Protein AF-A0A950NNN4-F1 (afdb_monomer)

Foldseek 3Di:
DDDCPDDDDPVLVVVLVVLVVQLVVLVVQLVVCVVVVPPVSNVVSVVSSVVSVVVNVVSCVVVVVDDPPPPDPDDD

Mean predicted aligned error: 8.8 Å

Solvent-accessible surface area (backbone atoms only — not comparable to full-atom values): 4477 Å² total; per-residue (Å²): 134,82,81,83,71,84,86,77,56,71,68,56,53,54,51,50,48,56,41,49,57,52,30,52,54,30,43,53,53,26,51,49,24,57,75,73,63,37,64,74,54,24,59,52,31,48,51,52,26,49,53,38,49,52,52,43,51,54,50,36,41,77,69,61,71,48,65,78,66,92,73,74,89,72,78,131

pLDDT: mean 83.7, std 17.77, range [39.22, 97.56]

Radius of gyration: 16.96 Å; Cα contacts (8 Å, |Δi|>4): 36; chains: 1; bounding box: 50×15×44 Å

Sequence (76 aa):
MGEKNGVFDESFLLKYRQLLDAEDTAFDELEHAYEDGDRSHFENDLSEWRSVVERRLAFLERHGVMSSMPGLTSFT

Nearest PDB structures (foldseek):
  4b6x-assembly2_B  TM=9.011E-01  e=1.636E-01  Pseudomonas syringae pv. pisi
  4b6x-assembly1_A  TM=8.534E-01  e=1.975E-01  Pseudomonas syringae pv. pisi
  8ftm-assembly2_B  TM=7.696E-01  e=5.057E-01  Thermochaetoides thermophila DSM 1495
  1rop-assembly1_A-2  TM=9.149E-01  e=2.581E+00  Escherichia coli
  6cnn-assembly1_A  TM=8.114E-01  e=9.043E+00  Homo sapiens

Structure (mmCIF, N/CA/C/O backbone):
data_AF-A0A950NNN4-F1
#
_entry.id   AF-A0A950NNN4-F1
#
loop_
_atom_site.group_PDB
_atom_site.id
_atom_site.type_symbol
_atom_site.label_atom_id
_atom_site.label_alt_id
_atom_site.label_comp_id
_atom_site.label_asym_id
_atom_site.label_entity_id
_atom_site.label_seq_id
_atom_site.pdbx_PDB_ins_code
_atom_site.Cartn_x
_atom_site.Cartn_y
_atom_site.Cartn_z
_atom_site.occupancy
_atom_site.B_iso_or_equiv
_atom_site.auth_seq_id
_atom_site.auth_comp_id
_atom_site.auth_asym_id
_atom_site.auth_atom_id
_atom_site.pdbx_PDB_model_num
ATOM 1 N N . MET A 1 1 ? -30.338 -2.691 23.588 1.00 39.22 1 MET A N 1
ATOM 2 C CA . MET A 1 1 ? -28.938 -2.549 24.041 1.00 39.22 1 MET A CA 1
ATOM 3 C C . MET A 1 1 ? -28.153 -3.669 23.388 1.00 39.22 1 MET A C 1
ATOM 5 O O . MET A 1 1 ? -28.267 -4.797 23.837 1.00 39.22 1 MET A O 1
ATOM 9 N N . GLY A 1 2 ? -27.508 -3.388 22.253 1.00 44.84 2 GLY A N 1
ATOM 10 C CA . GLY A 1 2 ? -26.731 -4.386 21.518 1.00 44.84 2 GLY A CA 1
ATOM 11 C C . GLY A 1 2 ? -25.430 -4.670 22.255 1.00 44.84 2 GLY A C 1
ATOM 12 O O . GLY A 1 2 ? -24.716 -3.738 22.629 1.00 44.84 2 GLY A O 1
ATOM 13 N N . GLU A 1 3 ? -25.176 -5.944 22.516 1.00 43.44 3 GLU A N 1
ATOM 14 C CA . GLU A 1 3 ? -23.964 -6.436 23.152 1.00 43.44 3 GLU A CA 1
ATOM 15 C C . GLU A 1 3 ? -22.743 -5.974 22.348 1.00 43.44 3 GLU A C 1
ATOM 17 O O . GLU A 1 3 ? -22.574 -6.325 21.182 1.00 43.44 3 GLU A O 1
ATOM 22 N N . LYS A 1 4 ? -21.882 -5.166 22.973 1.00 52.38 4 LYS A N 1
ATOM 23 C CA . LYS A 1 4 ? -20.543 -4.856 22.464 1.00 52.38 4 LYS A CA 1
ATOM 24 C C . LYS A 1 4 ? -19.660 -6.082 22.690 1.00 52.38 4 LYS A C 1
ATOM 26 O O . LYS A 1 4 ? -18.780 -6.058 23.547 1.00 52.38 4 LYS A O 1
ATOM 31 N N . ASN A 1 5 ? -19.941 -7.174 21.983 1.00 52.09 5 ASN A N 1
ATOM 32 C CA . ASN A 1 5 ? -19.002 -8.282 21.904 1.00 52.09 5 ASN A CA 1
ATOM 33 C C . ASN A 1 5 ? -17.765 -7.736 21.194 1.00 52.09 5 ASN A C 1
ATOM 35 O O . ASN A 1 5 ? -17.843 -7.295 20.049 1.00 52.09 5 ASN A O 1
ATOM 39 N N . GLY A 1 6 ? -16.660 -7.640 21.931 1.00 64.25 6 GLY A N 1
ATOM 40 C CA . GLY A 1 6 ? -15.415 -7.104 21.409 1.00 64.25 6 GLY A CA 1
ATOM 41 C C . GLY A 1 6 ? -15.029 -7.817 20.117 1.00 64.25 6 GLY A C 1
ATOM 42 O O . GLY A 1 6 ? -15.103 -9.038 20.040 1.00 64.25 6 GLY A O 1
ATOM 43 N N . VAL A 1 7 ? -14.653 -7.043 19.101 1.00 65.81 7 VAL A N 1
ATOM 44 C CA . VAL A 1 7 ? -13.314 -7.100 18.496 1.00 65.81 7 VAL A CA 1
ATOM 45 C C . VAL A 1 7 ? -13.202 -6.044 17.385 1.00 65.81 7 VAL A C 1
ATOM 47 O O . VAL A 1 7 ? -12.241 -5.298 17.429 1.00 65.81 7 VAL A O 1
ATOM 50 N N . PHE A 1 8 ? -14.196 -5.816 16.519 1.00 71.62 8 PHE A N 1
ATOM 51 C CA . PHE A 1 8 ? -14.256 -4.647 15.613 1.00 71.62 8 PHE A CA 1
ATOM 52 C C . PHE A 1 8 ? -15.710 -4.348 15.206 1.00 71.62 8 PHE A C 1
ATOM 54 O O . PHE A 1 8 ? -16.523 -5.268 15.166 1.00 71.62 8 PHE A O 1
ATOM 61 N N . ASP A 1 9 ? -16.056 -3.085 14.920 1.00 85.75 9 ASP A N 1
ATOM 62 C CA . ASP A 1 9 ? -17.394 -2.713 14.420 1.00 85.75 9 ASP A CA 1
ATOM 63 C C . ASP A 1 9 ? -17.531 -2.939 12.897 1.00 85.75 9 ASP A C 1
ATOM 65 O O . ASP A 1 9 ? -16.539 -3.060 12.177 1.00 85.75 9 ASP A O 1
ATOM 69 N N . GLU A 1 10 ? -18.765 -2.993 12.392 1.00 88.56 10 GLU A N 1
ATOM 70 C CA . GLU A 1 10 ? -19.056 -3.164 10.960 1.00 88.56 10 GLU A CA 1
ATOM 71 C C . GLU A 1 10 ? -18.445 -2.044 10.101 1.00 88.56 10 GLU A C 1
ATOM 73 O O . GLU A 1 10 ? -17.904 -2.306 9.025 1.00 88.56 10 GLU A O 1
ATOM 78 N N . SER A 1 11 ? -18.449 -0.807 10.601 1.00 87.88 11 SER A N 1
ATOM 79 C CA . SER A 1 11 ? -17.859 0.350 9.920 1.00 87.88 11 SER A CA 1
ATOM 80 C C . SER A 1 11 ? -16.345 0.198 9.765 1.00 87.88 11 SER A C 1
ATOM 82 O O . SER A 1 11 ? -15.798 0.514 8.705 1.00 87.88 11 SER A O 1
ATOM 84 N N . PHE A 1 12 ? -15.664 -0.326 10.789 1.00 90.81 12 PHE A N 1
ATOM 85 C CA . PHE A 1 12 ? -14.251 -0.689 10.708 1.00 90.81 12 PHE A CA 1
ATOM 86 C C . PHE A 1 12 ? -14.003 -1.735 9.616 1.00 90.81 12 PHE A C 1
ATOM 88 O O . PHE A 1 12 ? -13.131 -1.529 8.772 1.00 90.81 12 PHE A O 1
ATOM 95 N N . LEU A 1 13 ? -14.771 -2.830 9.600 1.00 92.31 13 LEU A N 1
ATOM 96 C CA . LEU A 1 13 ? -14.588 -3.915 8.626 1.00 92.31 13 LEU A CA 1
ATOM 97 C C . LEU A 1 13 ? -14.840 -3.441 7.192 1.00 92.31 13 LEU A C 1
ATOM 99 O O . LEU A 1 13 ? -14.070 -3.770 6.289 1.00 92.31 13 LEU A O 1
ATOM 103 N N . LEU A 1 14 ? -15.873 -2.621 6.986 1.00 94.62 14 LEU A N 1
ATOM 104 C CA . LEU A 1 14 ? -16.171 -2.025 5.689 1.00 94.62 14 LEU A CA 1
ATOM 105 C C . LEU A 1 14 ? -15.029 -1.120 5.223 1.00 94.62 14 LEU A C 1
ATOM 107 O O . LEU A 1 14 ? -14.587 -1.215 4.077 1.00 94.62 14 LEU A O 1
ATOM 111 N N . LYS A 1 15 ? -14.522 -0.256 6.111 1.00 94.44 15 LYS A N 1
ATOM 112 C CA . LYS A 1 15 ? -13.430 0.653 5.765 1.00 94.44 15 LYS A CA 1
ATOM 113 C C . LYS A 1 15 ? -12.132 -0.096 5.490 1.00 94.44 15 LYS A C 1
ATOM 115 O O . LYS A 1 15 ? -11.411 0.267 4.565 1.00 94.44 15 LYS A O 1
ATOM 120 N N . TYR A 1 16 ? -11.851 -1.141 6.263 1.00 94.50 16 TYR A N 1
ATOM 121 C CA . TYR A 1 16 ? -10.699 -2.001 6.042 1.00 94.50 16 TYR A CA 1
ATOM 122 C C . TYR A 1 16 ? -10.773 -2.702 4.684 1.00 94.50 16 TYR A C 1
ATOM 124 O O . TYR A 1 16 ? -9.801 -2.676 3.935 1.00 94.50 16 TYR A O 1
ATOM 132 N N . ARG A 1 17 ? -11.943 -3.239 4.320 1.00 95.69 17 ARG A N 1
ATOM 133 C CA . ARG A 1 17 ? -12.162 -3.854 3.007 1.00 95.69 17 ARG A CA 1
ATOM 134 C C . ARG A 1 17 ? -11.928 -2.874 1.860 1.00 95.69 17 ARG A C 1
ATOM 136 O O . ARG A 1 17 ? -11.185 -3.195 0.950 1.00 95.69 17 ARG A O 1
ATOM 143 N N . GLN A 1 18 ? -12.467 -1.660 1.949 1.00 97.19 18 GLN A N 1
ATOM 144 C CA . GLN A 1 18 ? -12.230 -0.623 0.935 1.00 97.19 18 GLN A CA 1
ATOM 145 C C . GLN A 1 18 ? -10.745 -0.279 0.760 1.00 97.19 18 GLN A C 1
ATOM 147 O O . GLN A 1 18 ? -10.328 0.101 -0.328 1.00 97.19 18 GLN A O 1
ATOM 152 N N . LEU A 1 19 ? -9.956 -0.353 1.836 1.00 96.25 19 LEU A N 1
ATOM 153 C CA . LEU A 1 19 ? -8.514 -0.119 1.770 1.00 96.25 19 LEU A CA 1
ATOM 154 C C . LEU A 1 19 ? -7.782 -1.288 1.105 1.00 96.25 19 LEU A C 1
ATOM 156 O O . LEU A 1 19 ? -6.831 -1.038 0.378 1.00 96.25 19 LEU A O 1
ATOM 160 N N . LEU A 1 20 ? -8.231 -2.526 1.332 1.00 96.62 20 LEU A N 1
ATOM 161 C CA . LEU A 1 20 ? -7.698 -3.703 0.644 1.00 96.62 20 LEU A CA 1
ATOM 162 C C . LEU A 1 20 ? -8.039 -3.685 -0.847 1.00 96.62 20 LEU A C 1
ATOM 164 O O . LEU A 1 20 ? -7.139 -3.845 -1.655 1.00 96.62 20 LEU A O 1
ATOM 168 N N . ASP A 1 21 ? -9.294 -3.408 -1.207 1.00 97.56 21 ASP A N 1
ATOM 169 C CA . ASP A 1 21 ? -9.719 -3.340 -2.612 1.00 97.56 21 ASP A CA 1
ATOM 170 C C . ASP A 1 21 ? -8.930 -2.254 -3.379 1.00 97.56 21 ASP A C 1
ATOM 172 O O . ASP A 1 21 ? -8.548 -2.435 -4.533 1.00 97.56 21 ASP A O 1
ATOM 176 N N . ALA A 1 22 ? -8.642 -1.123 -2.722 1.00 96.75 22 ALA A N 1
ATOM 177 C CA . ALA A 1 22 ? -7.823 -0.059 -3.299 1.00 96.75 22 ALA A CA 1
ATOM 178 C C . ALA A 1 22 ? -6.342 -0.447 -3.443 1.00 96.75 22 ALA A C 1
ATOM 180 O O . ALA A 1 22 ? -5.676 0.056 -4.344 1.00 96.75 22 ALA A O 1
ATOM 181 N N . GLU A 1 23 ? -5.812 -1.274 -2.539 1.00 97.31 23 GLU A N 1
ATOM 182 C CA . GLU A 1 23 ? -4.429 -1.760 -2.616 1.00 97.31 23 GLU A CA 1
ATOM 183 C C . GLU A 1 23 ? -4.278 -2.757 -3.754 1.00 97.31 23 GLU A C 1
ATOM 185 O O . GLU A 1 23 ? -3.329 -2.632 -4.517 1.00 97.31 23 GLU A O 1
ATOM 190 N N . ASP A 1 24 ? -5.237 -3.675 -3.882 1.00 97.44 24 ASP A N 1
ATOM 191 C CA . ASP A 1 24 ? -5.317 -4.676 -4.950 1.00 97.44 24 ASP A CA 1
ATOM 192 C C . ASP A 1 24 ? -5.356 -3.990 -6.321 1.00 97.44 24 ASP A C 1
ATOM 194 O O . ASP A 1 24 ? -4.498 -4.224 -7.160 1.00 97.44 24 ASP A O 1
ATOM 198 N N . THR A 1 25 ? -6.246 -3.002 -6.484 1.00 97.25 25 THR A N 1
ATOM 199 C CA . THR A 1 25 ? -6.342 -2.226 -7.734 1.00 97.25 25 THR A CA 1
ATOM 200 C C . THR A 1 25 ? -5.034 -1.502 -8.065 1.00 97.25 25 THR A C 1
ATOM 202 O O . THR A 1 25 ? -4.589 -1.515 -9.204 1.00 97.2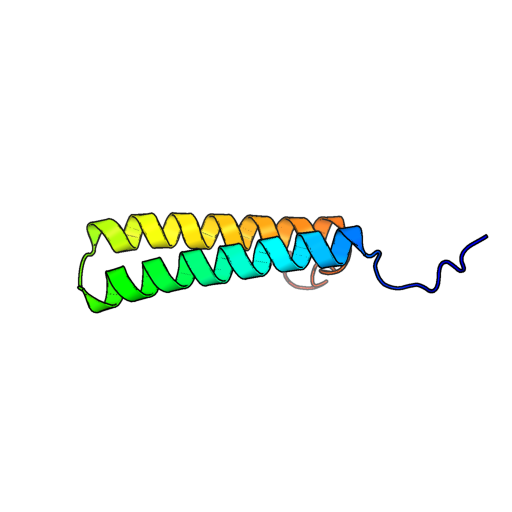5 25 THR A O 1
ATOM 205 N N . ALA A 1 26 ? -4.406 -0.848 -7.081 1.00 95.81 26 ALA A N 1
ATOM 206 C CA . ALA A 1 26 ? -3.148 -0.138 -7.317 1.00 95.81 26 ALA A CA 1
ATOM 207 C C . ALA A 1 26 ? -1.980 -1.095 -7.608 1.00 95.81 26 ALA A C 1
ATOM 209 O O . ALA A 1 26 ? -1.030 -0.719 -8.290 1.00 95.81 26 ALA A O 1
ATOM 210 N N . PHE A 1 27 ? -2.034 -2.312 -7.067 1.00 95.81 27 PHE A N 1
ATOM 211 C CA . PHE A 1 27 ? -1.040 -3.341 -7.321 1.00 95.81 27 PHE A CA 1
ATOM 212 C C . PHE A 1 27 ? -1.198 -3.947 -8.719 1.00 95.81 27 PHE A C 1
ATOM 214 O O . PHE A 1 27 ? -0.191 -4.098 -9.399 1.00 95.81 27 PHE A O 1
ATOM 221 N N . ASP A 1 28 ? -2.427 -4.188 -9.181 1.00 97.12 28 ASP A N 1
ATOM 222 C CA . ASP A 1 28 ? -2.701 -4.658 -10.546 1.00 97.12 28 ASP A CA 1
ATOM 223 C C . ASP A 1 28 ? -2.143 -3.686 -11.604 1.00 97.12 28 ASP A C 1
ATOM 225 O O . ASP A 1 28 ? -1.487 -4.102 -12.557 1.00 97.12 28 ASP A O 1
ATOM 229 N N . GLU A 1 29 ? -2.344 -2.374 -11.427 1.00 93.81 29 GLU A N 1
ATOM 230 C CA . GLU A 1 29 ? -1.796 -1.363 -12.348 1.00 93.81 29 GLU A CA 1
ATOM 231 C C . GLU A 1 29 ? -0.257 -1.327 -12.312 1.00 93.81 29 GLU A C 1
ATOM 233 O O . GLU A 1 29 ? 0.398 -1.240 -13.352 1.00 93.81 29 GLU A O 1
ATOM 238 N N . LEU A 1 30 ? 0.338 -1.475 -11.122 1.00 94.88 30 LEU A N 1
ATOM 239 C CA . LEU A 1 30 ? 1.788 -1.592 -10.967 1.00 94.88 30 LEU A CA 1
ATOM 240 C C . LEU A 1 30 ? 2.344 -2.851 -11.655 1.00 94.88 30 LEU A C 1
ATOM 242 O O . LEU A 1 30 ? 3.415 -2.788 -12.268 1.00 94.88 30 LEU A O 1
ATOM 246 N N . GLU A 1 31 ? 1.647 -3.986 -11.545 1.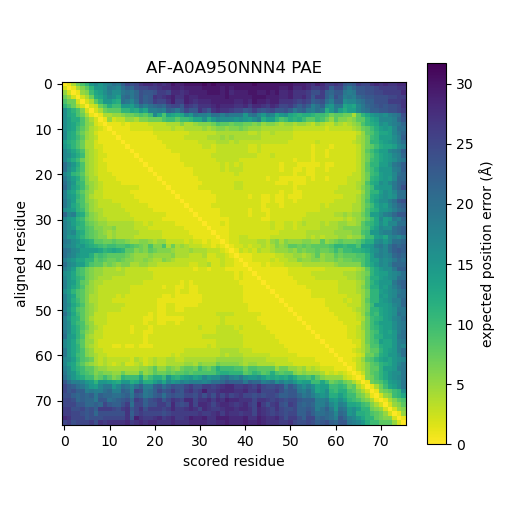00 96.88 31 GLU A N 1
ATOM 247 C CA . GLU A 1 31 ? 2.010 -5.230 -12.228 1.00 96.88 31 GLU A CA 1
ATOM 248 C C . GLU A 1 31 ? 1.939 -5.056 -13.744 1.00 96.88 31 GLU A C 1
ATOM 250 O O . GLU A 1 31 ? 2.914 -5.379 -14.423 1.00 96.88 31 GLU A O 1
ATOM 255 N N . HIS A 1 32 ? 0.874 -4.449 -14.273 1.00 94.81 32 HIS A N 1
ATOM 256 C CA . HIS A 1 32 ? 0.777 -4.151 -15.703 1.00 94.81 32 HIS A CA 1
ATOM 257 C C . HIS A 1 32 ? 1.935 -3.272 -16.194 1.00 94.81 32 HIS A C 1
ATOM 259 O O . HIS A 1 32 ? 2.581 -3.606 -17.187 1.00 94.81 32 HIS A O 1
ATOM 265 N N . ALA A 1 33 ? 2.268 -2.190 -15.482 1.0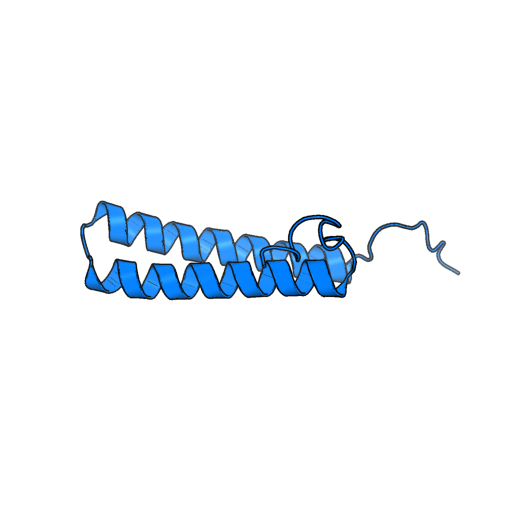0 92.00 33 ALA A N 1
ATOM 266 C CA . ALA A 1 33 ? 3.383 -1.322 -15.866 1.00 92.00 33 ALA A CA 1
ATOM 267 C C . ALA A 1 33 ? 4.736 -2.056 -15.851 1.00 92.00 33 ALA A C 1
ATOM 269 O O . ALA A 1 33 ? 5.614 -1.788 -16.681 1.00 92.00 33 ALA A O 1
ATOM 270 N N . TYR A 1 34 ? 4.914 -3.002 -14.923 1.00 92.44 34 TYR A N 1
ATOM 271 C CA . TYR A 1 34 ? 6.092 -3.864 -14.884 1.00 92.44 34 TYR A CA 1
ATOM 272 C C . TYR A 1 34 ? 6.132 -4.847 -16.064 1.00 92.44 34 TYR A C 1
ATOM 274 O O . TYR A 1 34 ? 7.184 -4.996 -16.692 1.00 92.44 34 TYR A O 1
ATOM 2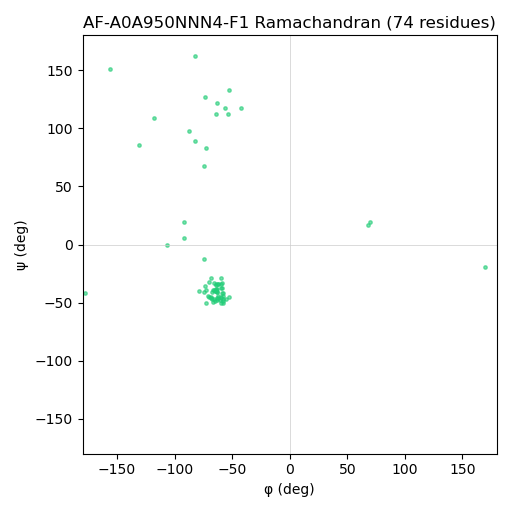82 N N . GLU A 1 35 ? 5.007 -5.490 -16.382 1.00 95.19 35 GLU A N 1
ATOM 283 C CA . GLU A 1 35 ? 4.877 -6.444 -17.490 1.00 95.19 35 GLU A CA 1
ATOM 284 C C . GLU A 1 35 ? 5.084 -5.785 -18.861 1.00 95.19 35 GLU A C 1
ATOM 286 O O . GLU A 1 35 ? 5.784 -6.341 -19.713 1.00 95.19 35 GLU A O 1
ATOM 291 N N . ASP A 1 36 ? 4.565 -4.571 -19.047 1.00 93.38 36 ASP A N 1
ATOM 292 C CA . ASP A 1 36 ? 4.727 -3.776 -20.269 1.00 93.38 36 ASP A CA 1
ATOM 293 C C . ASP A 1 36 ? 6.132 -3.156 -20.402 1.00 93.38 36 ASP A C 1
ATOM 295 O O . ASP A 1 36 ? 6.516 -2.664 -21.470 1.00 93.38 36 ASP A O 1
ATOM 299 N N . GLY A 1 37 ? 6.933 -3.185 -19.330 1.00 93.12 37 GLY A N 1
ATOM 300 C CA . GLY A 1 37 ? 8.260 -2.574 -19.283 1.00 93.12 37 GLY A CA 1
ATOM 301 C C . GLY A 1 37 ? 8.231 -1.041 -19.291 1.00 93.12 37 GLY A C 1
ATOM 302 O O . GLY A 1 37 ? 9.247 -0.408 -19.610 1.00 93.12 37 GLY A O 1
ATOM 303 N N . ASP A 1 38 ? 7.097 -0.431 -18.938 1.00 92.94 38 ASP A N 1
ATOM 304 C CA . ASP A 1 38 ? 6.945 1.018 -18.862 1.00 92.94 38 ASP A CA 1
ATOM 305 C C . ASP A 1 38 ? 7.472 1.539 -17.526 1.00 92.94 38 ASP A C 1
ATOM 307 O O . ASP A 1 38 ? 6.766 1.691 -16.530 1.00 92.94 38 ASP A O 1
ATOM 311 N N . ARG A 1 39 ? 8.768 1.850 -17.515 1.00 88.50 39 ARG A N 1
ATOM 312 C CA . ARG A 1 39 ? 9.440 2.364 -16.320 1.00 88.50 39 ARG A CA 1
ATOM 313 C C . ARG A 1 39 ? 8.845 3.679 -15.808 1.00 88.50 39 ARG A C 1
ATOM 315 O O . ARG A 1 39 ? 8.880 3.923 -14.604 1.00 88.50 39 ARG A O 1
ATOM 322 N N . SER A 1 40 ? 8.363 4.545 -16.697 1.00 88.44 40 SER A N 1
ATOM 323 C CA . S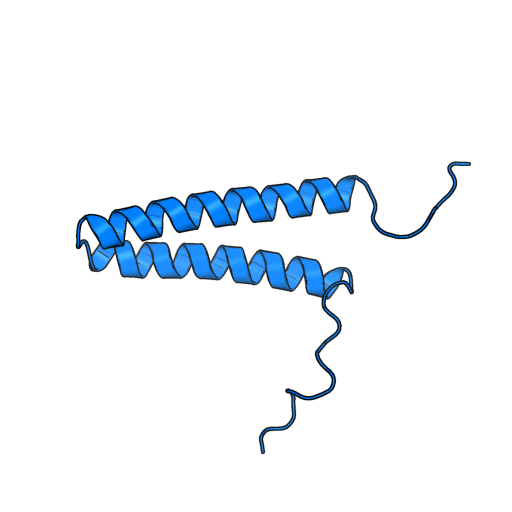ER A 1 40 ? 7.829 5.848 -16.297 1.00 88.44 40 SER A CA 1
ATOM 324 C C . SER A 1 40 ? 6.477 5.705 -15.608 1.00 88.44 40 SER A C 1
ATOM 326 O O . SER A 1 40 ? 6.240 6.393 -14.617 1.00 88.44 40 SER A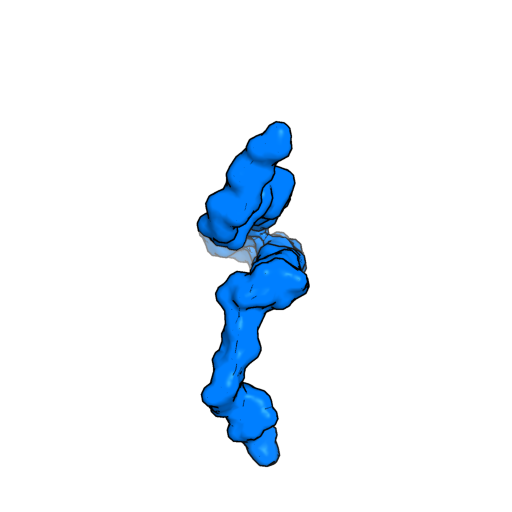 O 1
ATOM 328 N N . HIS A 1 41 ? 5.627 4.800 -16.091 1.00 90.94 41 HIS A N 1
ATOM 329 C CA . HIS A 1 41 ? 4.375 4.449 -15.424 1.00 90.94 41 HIS A CA 1
ATOM 330 C C . HIS A 1 41 ? 4.628 3.677 -14.129 1.00 90.94 41 HIS A C 1
ATOM 332 O O . HIS A 1 41 ? 4.153 4.097 -13.079 1.00 90.94 41 HIS A O 1
ATOM 338 N N . PHE A 1 42 ? 5.528 2.692 -14.152 1.00 92.81 42 PHE A N 1
ATOM 339 C CA . PHE A 1 42 ? 5.891 1.901 -12.977 1.00 92.81 42 PHE A CA 1
ATOM 340 C C . PHE A 1 42 ? 6.297 2.758 -11.769 1.00 92.81 42 PHE A C 1
ATOM 342 O O . PHE A 1 42 ? 5.869 2.499 -10.649 1.00 92.81 42 PHE A O 1
ATOM 349 N N . GLU A 1 43 ? 7.128 3.790 -11.959 1.00 94.19 43 GLU A N 1
ATOM 350 C CA . GLU A 1 43 ? 7.553 4.660 -10.852 1.00 94.19 43 GLU A CA 1
ATOM 351 C C . GLU A 1 43 ? 6.383 5.467 -10.253 1.00 94.19 43 GLU A C 1
ATOM 353 O O . GLU A 1 43 ? 6.357 5.698 -9.038 1.00 94.19 43 GLU A O 1
ATOM 358 N N . ASN A 1 44 ? 5.405 5.854 -11.078 1.00 94.19 44 ASN A N 1
ATOM 359 C CA . ASN A 1 44 ? 4.187 6.522 -10.622 1.00 94.19 44 ASN A CA 1
ATOM 360 C C . ASN A 1 44 ? 3.266 5.539 -9.892 1.00 94.19 44 ASN A C 1
ATOM 362 O O . ASN A 1 44 ? 2.899 5.800 -8.745 1.00 94.19 44 ASN A O 1
ATOM 366 N N . ASP A 1 45 ? 2.987 4.386 -10.494 1.00 93.75 45 ASP A N 1
ATOM 367 C CA . ASP A 1 45 ? 2.090 3.367 -9.942 1.00 93.75 45 ASP A CA 1
ATOM 368 C C . ASP A 1 45 ? 2.651 2.797 -8.629 1.00 93.75 45 ASP A C 1
ATOM 370 O O . ASP A 1 45 ? 1.923 2.574 -7.661 1.00 93.75 45 ASP A O 1
ATOM 374 N N . LEU A 1 46 ? 3.981 2.697 -8.512 1.00 95.00 46 LEU A N 1
ATOM 375 C CA . LEU A 1 46 ? 4.659 2.296 -7.278 1.00 95.00 46 LEU A CA 1
ATOM 376 C C . LEU A 1 46 ? 4.431 3.315 -6.154 1.00 95.00 46 LEU A C 1
ATOM 378 O O . LEU A 1 46 ? 4.284 2.948 -4.984 1.00 95.00 46 LEU A O 1
ATOM 382 N N . SER A 1 47 ? 4.428 4.606 -6.492 1.00 95.62 47 SER A N 1
ATOM 383 C CA . SER A 1 47 ? 4.129 5.682 -5.546 1.00 95.62 47 SER A CA 1
ATOM 384 C C . SER A 1 47 ? 2.666 5.636 -5.096 1.00 95.62 47 SER A C 1
ATOM 386 O O . SER A 1 47 ? 2.380 5.804 -3.905 1.00 95.62 47 SER A O 1
ATOM 388 N N . GLU A 1 48 ? 1.743 5.361 -6.020 1.00 95.38 48 GLU A N 1
ATOM 389 C CA . GLU A 1 48 ? 0.315 5.234 -5.726 1.00 95.38 48 GLU A CA 1
ATOM 390 C C . GLU A 1 48 ? 0.019 4.022 -4.840 1.00 95.38 48 GLU A C 1
ATOM 392 O O . GLU A 1 48 ? -0.594 4.180 -3.776 1.00 95.38 48 GLU A O 1
ATOM 397 N N . TRP A 1 49 ? 0.537 2.844 -5.199 1.00 96.81 49 TRP A N 1
ATOM 398 C CA . TRP A 1 49 ? 0.432 1.633 -4.387 1.00 96.81 49 TRP A CA 1
ATOM 399 C C . TRP A 1 49 ? 0.989 1.857 -2.978 1.00 96.81 49 TRP A C 1
ATOM 401 O O . TRP A 1 49 ? 0.302 1.596 -1.984 1.00 96.81 49 TRP A O 1
ATOM 411 N N . ARG A 1 50 ? 2.181 2.464 -2.857 1.00 96.62 50 ARG A N 1
ATOM 412 C CA . ARG A 1 50 ? 2.769 2.793 -1.548 1.00 96.62 50 ARG A CA 1
ATOM 413 C C . ARG A 1 50 ? 1.866 3.716 -0.727 1.00 96.62 50 ARG A C 1
ATOM 415 O O . ARG A 1 50 ? 1.680 3.477 0.465 1.00 96.62 50 ARG A O 1
ATOM 422 N N . SER A 1 51 ? 1.256 4.727 -1.344 1.00 96.44 51 SER A N 1
ATOM 423 C CA . SER A 1 51 ? 0.322 5.626 -0.655 1.00 96.44 51 SER A CA 1
ATOM 424 C C . SER A 1 51 ? -0.937 4.905 -0.152 1.00 96.44 51 SER A C 1
ATOM 426 O O . SER A 1 51 ? -1.484 5.249 0.902 1.00 96.44 51 SER A O 1
ATOM 428 N N . VAL A 1 52 ? -1.436 3.901 -0.880 1.00 95.56 52 VAL A N 1
ATOM 429 C CA . VAL A 1 52 ? -2.563 3.076 -0.416 1.00 95.56 52 VAL A CA 1
ATOM 430 C C . VAL A 1 52 ? -2.151 2.207 0.774 1.00 95.56 52 VAL A C 1
ATOM 432 O O . VAL A 1 52 ? -2.848 2.208 1.795 1.00 95.56 52 VAL A O 1
ATOM 435 N N . VAL A 1 53 ? -0.993 1.546 0.689 1.00 95.12 5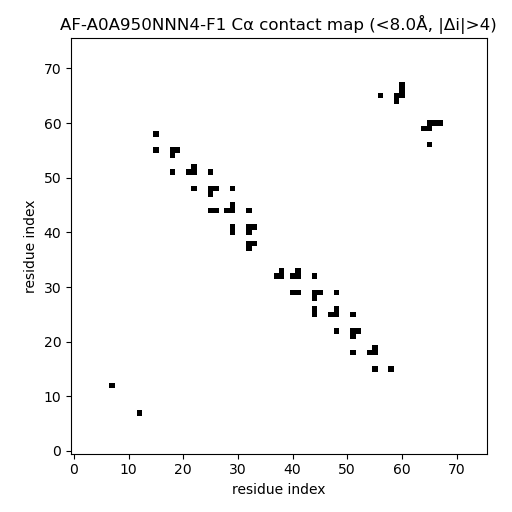3 VAL A N 1
ATOM 436 C CA . VAL A 1 53 ? -0.433 0.734 1.780 1.00 95.12 53 VAL A CA 1
ATOM 437 C C . VAL A 1 53 ? -0.242 1.583 3.039 1.00 95.12 53 VAL A C 1
ATOM 439 O O . VAL A 1 53 ? -0.718 1.210 4.111 1.00 95.12 53 VAL A O 1
ATOM 442 N N . GLU A 1 54 ? 0.364 2.768 2.929 1.00 95.94 54 GLU A N 1
ATOM 443 C CA . GLU A 1 54 ? 0.540 3.704 4.050 1.00 95.94 54 GLU A CA 1
ATOM 444 C C . GLU A 1 54 ? -0.800 4.097 4.689 1.00 95.94 54 GLU A C 1
ATOM 446 O O . GLU A 1 54 ? -0.932 4.112 5.917 1.00 95.94 54 GLU A O 1
ATOM 451 N N . ARG A 1 55 ? -1.837 4.354 3.879 1.00 95.31 55 ARG A N 1
ATOM 452 C CA . ARG A 1 55 ? -3.189 4.643 4.385 1.00 95.31 55 ARG A CA 1
ATOM 453 C C . ARG A 1 55 ? -3.793 3.455 5.130 1.00 95.31 55 ARG A C 1
ATOM 455 O O . ARG A 1 55 ? -4.445 3.673 6.158 1.00 95.31 55 ARG A O 1
ATOM 462 N N . ARG A 1 56 ? -3.583 2.226 4.647 1.00 95.06 56 ARG A N 1
ATOM 463 C CA . ARG A 1 56 ? -4.033 1.003 5.326 1.00 95.06 56 ARG A CA 1
ATOM 464 C C . ARG A 1 56 ? -3.308 0.802 6.651 1.00 95.06 56 ARG A C 1
ATOM 466 O O . ARG A 1 56 ? -3.971 0.587 7.665 1.00 95.06 56 ARG A O 1
ATOM 473 N N . LEU A 1 57 ? -1.985 0.939 6.670 1.00 93.31 57 LEU A N 1
ATOM 474 C CA . LEU A 1 57 ? -1.179 0.816 7.887 1.00 93.31 57 LEU A CA 1
ATOM 475 C C . LEU A 1 57 ? -1.583 1.865 8.928 1.00 93.31 57 LEU A C 1
ATOM 477 O O . LEU A 1 57 ? -1.885 1.514 10.065 1.00 93.31 57 LEU A O 1
ATOM 481 N N . ALA A 1 58 ? -1.713 3.131 8.527 1.00 92.56 58 ALA A N 1
ATOM 482 C CA . ALA A 1 58 ? -2.149 4.198 9.423 1.00 92.56 58 ALA A CA 1
ATOM 483 C C . ALA A 1 58 ? -3.577 3.968 9.953 1.00 92.56 58 ALA A C 1
ATOM 485 O O . ALA A 1 58 ? -3.896 4.343 11.081 1.00 92.56 58 ALA A O 1
ATOM 486 N N . PHE A 1 59 ? -4.470 3.372 9.153 1.00 92.44 59 PHE A N 1
ATOM 487 C CA . PHE A 1 59 ? -5.800 2.976 9.619 1.00 92.44 59 PHE A CA 1
ATOM 488 C C . PHE A 1 59 ? -5.713 1.888 10.696 1.00 92.44 59 PHE A C 1
ATOM 490 O O . PHE A 1 59 ? -6.302 2.047 11.764 1.00 92.44 59 PHE A O 1
ATOM 497 N N . LEU A 1 60 ? -4.935 0.832 10.463 1.00 90.88 60 LEU A N 1
ATOM 498 C CA . LEU A 1 60 ? -4.741 -0.251 11.430 1.00 90.88 60 LEU A CA 1
ATOM 499 C C . LEU A 1 60 ? -4.063 0.219 12.726 1.00 90.88 60 LEU A C 1
ATOM 501 O O . LEU A 1 60 ? -4.461 -0.210 13.810 1.00 90.88 60 LEU A O 1
ATOM 505 N N . GLU A 1 61 ? -3.089 1.123 12.631 1.00 90.19 61 GLU A N 1
ATOM 506 C CA . GLU A 1 61 ? -2.413 1.731 13.781 1.00 90.19 61 GLU A CA 1
ATOM 507 C C . GLU A 1 61 ? -3.384 2.562 14.633 1.00 90.19 61 GLU A C 1
ATO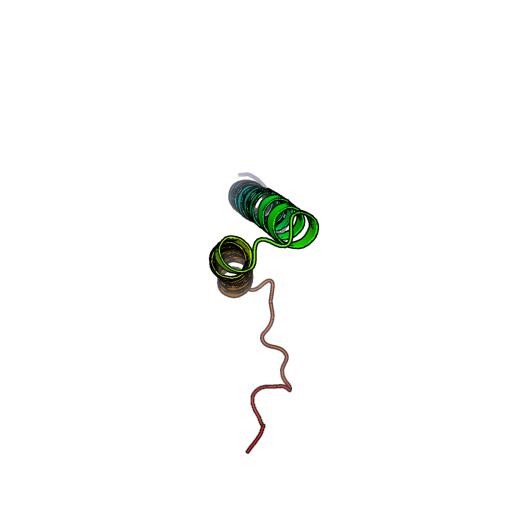M 509 O O . GLU A 1 61 ? -3.476 2.357 15.843 1.00 90.19 61 GLU A O 1
ATOM 514 N N . ARG A 1 62 ? -4.195 3.434 14.012 1.00 88.94 62 ARG A N 1
ATOM 515 C CA . ARG A 1 62 ? -5.206 4.241 14.728 1.00 88.94 62 ARG A CA 1
ATOM 516 C C . ARG A 1 62 ? -6.246 3.399 15.463 1.00 88.94 62 ARG A C 1
ATOM 518 O O . ARG A 1 62 ? -6.801 3.852 16.460 1.00 88.94 62 ARG A O 1
ATOM 525 N N . HIS A 1 63 ? -6.525 2.200 14.963 1.00 88.19 63 HIS A N 1
ATOM 526 C CA . HIS A 1 63 ? -7.465 1.263 15.574 1.00 88.19 63 HIS A CA 1
ATOM 527 C C . HIS A 1 63 ? -6.798 0.278 16.548 1.00 88.19 63 HIS A C 1
ATOM 529 O O . HIS A 1 63 ? -7.474 -0.610 17.063 1.00 88.19 63 HIS A O 1
ATOM 535 N N . GLY A 1 64 ? -5.498 0.435 16.826 1.00 84.62 64 GLY A N 1
ATOM 536 C CA . GLY A 1 64 ? -4.759 -0.400 17.776 1.00 84.62 64 GLY A CA 1
ATOM 537 C C . GLY A 1 64 ? -4.568 -1.848 17.317 1.00 84.62 64 GLY A C 1
ATOM 538 O O . GLY A 1 64 ? -4.265 -2.709 18.138 1.00 84.62 64 GLY A O 1
ATOM 539 N N . VAL A 1 65 ? -4.761 -2.127 16.023 1.00 83.38 65 VAL A N 1
ATOM 540 C CA . VAL A 1 65 ? -4.608 -3.470 15.434 1.00 83.38 65 VAL A CA 1
ATOM 541 C C . VAL A 1 65 ? -3.136 -3.786 15.215 1.00 83.38 65 VAL A C 1
ATOM 543 O O . VAL A 1 65 ? -2.676 -4.894 15.480 1.00 83.38 65 VAL A O 1
ATOM 546 N N . MET A 1 66 ? -2.385 -2.782 14.768 1.00 73.62 66 MET A N 1
ATOM 547 C CA . MET A 1 66 ? -0.933 -2.816 14.785 1.00 73.62 66 MET A CA 1
ATOM 548 C C . MET A 1 66 ? -0.470 -2.292 16.138 1.00 73.62 66 MET A C 1
ATOM 550 O O . MET A 1 66 ? -0.385 -1.087 16.360 1.00 73.62 66 MET A O 1
ATOM 554 N N . SER A 1 67 ? -0.166 -3.205 17.057 1.00 57.22 67 SER A N 1
ATOM 555 C CA . SER A 1 67 ? 0.697 -2.848 18.175 1.00 57.22 67 SER A CA 1
ATOM 556 C C . SER A 1 67 ? 2.046 -2.479 17.571 1.00 57.22 67 SER A C 1
ATOM 558 O O . SER A 1 67 ? 2.632 -3.304 16.866 1.00 57.22 67 SER A O 1
ATOM 560 N N . SER A 1 68 ? 2.528 -1.257 17.824 1.00 51.50 68 SER A N 1
ATOM 561 C CA . SER A 1 68 ? 3.938 -0.918 17.615 1.00 51.50 68 SER A CA 1
ATOM 562 C C . SER A 1 68 ? 4.754 -2.092 18.140 1.00 51.50 68 SER A C 1
ATOM 564 O O . SER A 1 68 ? 4.596 -2.473 19.303 1.00 51.50 68 SER A O 1
ATOM 566 N N . MET A 1 69 ? 5.500 -2.752 17.255 1.00 48.50 69 MET A N 1
ATOM 567 C CA . MET A 1 69 ? 6.382 -3.853 17.619 1.00 48.50 69 MET A CA 1
ATOM 568 C C . MET A 1 69 ? 7.2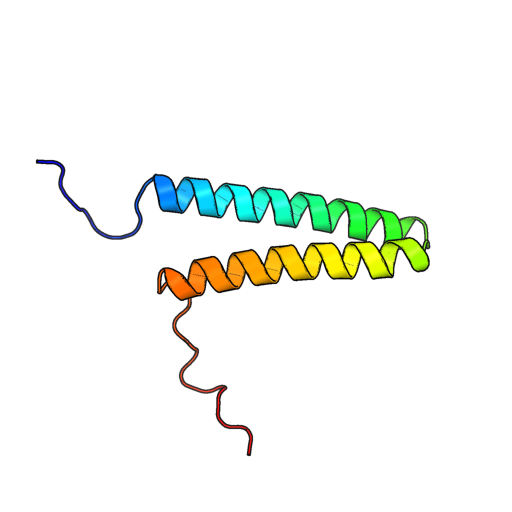89 -3.306 18.729 1.00 48.50 69 MET A C 1
ATOM 570 O O . MET A 1 69 ? 8.077 -2.396 18.441 1.00 48.50 69 MET A O 1
ATOM 574 N N . PRO A 1 70 ? 7.187 -3.774 19.989 1.00 48.28 70 PRO A N 1
ATOM 575 C CA . PRO A 1 70 ? 8.066 -3.302 21.044 1.00 48.28 70 PRO A CA 1
ATOM 576 C C . PRO A 1 70 ? 9.442 -3.919 20.775 1.00 48.28 70 PRO A C 1
ATOM 578 O O . PRO A 1 70 ? 9.764 -4.991 21.274 1.00 48.28 70 PRO A O 1
ATOM 581 N N . GLY A 1 71 ? 10.220 -3.295 19.888 1.00 54.38 71 GLY A N 1
ATOM 582 C CA . GLY A 1 71 ? 11.513 -3.831 19.471 1.00 54.38 71 GLY A CA 1
ATOM 583 C C . GLY A 1 71 ? 12.198 -3.158 18.283 1.00 54.38 71 GLY A C 1
ATOM 584 O O . GLY A 1 71 ? 13.408 -3.316 18.167 1.00 54.38 71 GLY A O 1
ATOM 585 N N . LEU A 1 72 ? 11.502 -2.397 17.424 1.00 53.19 72 LEU A N 1
ATOM 586 C CA . LEU A 1 72 ? 12.139 -1.810 16.226 1.00 53.19 72 LEU A CA 1
ATOM 587 C C . LEU A 1 72 ? 12.403 -0.294 16.296 1.00 53.19 72 LEU A C 1
ATOM 589 O O . LEU A 1 72 ? 12.974 0.265 15.367 1.00 53.19 72 LEU A O 1
ATOM 593 N N . THR A 1 73 ? 12.050 0.385 17.393 1.00 52.22 73 THR A N 1
ATOM 594 C CA . THR A 1 73 ? 12.341 1.823 17.587 1.00 52.22 73 THR A CA 1
ATOM 595 C C . THR A 1 73 ? 13.671 2.092 18.301 1.00 52.22 73 THR A C 1
ATOM 597 O O . THR A 1 73 ? 13.881 3.174 18.844 1.00 52.22 73 THR A O 1
ATOM 600 N N . SER A 1 74 ? 14.589 1.128 18.328 1.00 49.53 74 SER A N 1
ATOM 601 C CA . SER A 1 74 ? 15.966 1.363 18.771 1.00 49.53 74 SER A CA 1
ATOM 602 C C . SER A 1 74 ? 16.939 0.796 17.755 1.00 49.53 74 SER A C 1
ATOM 604 O O . SER A 1 74 ? 17.423 -0.324 17.885 1.00 49.53 74 SER A O 1
ATOM 606 N N . PHE A 1 75 ? 17.237 1.607 16.748 1.00 53.22 75 PHE A N 1
ATOM 607 C CA . PHE A 1 75 ? 18.542 1.561 16.116 1.00 53.22 75 PHE A CA 1
ATOM 608 C C . PHE A 1 75 ? 19.178 2.934 16.331 1.00 53.22 75 PHE A C 1
ATOM 610 O O . PHE A 1 75 ? 18.668 3.940 15.840 1.00 53.22 75 PHE A O 1
ATOM 617 N N . THR A 1 76 ? 20.187 2.941 17.201 1.00 56.50 76 THR A N 1
ATOM 618 C CA . THR A 1 76 ? 21.062 4.072 17.530 1.00 56.50 76 THR A CA 1
ATOM 619 C C . THR A 1 76 ? 21.755 4.621 16.290 1.00 56.50 76 THR A C 1
ATOM 621 O O . THR A 1 76 ? 22.120 3.799 15.419 1.00 56.50 76 THR A O 1
#

Secondary structure (DSSP, 8-state):
-----SS--HHHHHHHHHHHHHHHHHHHHHHHHHHTT-HHHHHHHHHHHHHHHHHHHHHHHHTT-S---TTSS---